Protein AF-X1PPZ8-F1 (afdb_monomer_lite)

Radius of gyration: 18.35 Å; chains: 1; bounding box: 40×26×61 Å

Secondary structure (DSSP, 8-state):
--EEEE-SEEEE-TTT--EEEEEEEEEEETTT--EEEEEEEEEETTTTEEEEEEEEEEEETTEEEEEEEEEEETTSSSEEEEEEEEEEE---HHHHHHHHHHHHTT--

Structure (mmCIF, N/CA/C/O backbone):
data_AF-X1PPZ8-F1
#
_entry.id   AF-X1PPZ8-F1
#
loop_
_atom_site.group_PDB
_atom_site.id
_atom_site.type_symbol
_atom_site.label_atom_id
_atom_site.label_alt_id
_atom_site.label_comp_id
_atom_site.label_asym_id
_atom_site.label_entity_id
_atom_site.label_seq_id
_atom_site.pdbx_PDB_ins_code
_atom_site.Cartn_x
_atom_site.Cartn_y
_atom_site.Cartn_z
_atom_site.occupancy
_atom_site.B_iso_or_equiv
_atom_site.auth_seq_id
_atom_site.auth_comp_id
_atom_site.auth_asym_id
_atom_site.auth_atom_id
_atom_site.pdbx_PDB_model_num
ATOM 1 N N . PRO A 1 1 ? 8.032 -12.121 6.759 1.00 69.38 1 PRO A N 1
ATOM 2 C CA . PRO A 1 1 ? 8.005 -10.874 5.951 1.00 69.38 1 PRO A CA 1
ATOM 3 C C . PRO A 1 1 ? 7.390 -9.754 6.798 1.00 69.38 1 PRO A C 1
ATOM 5 O O . PRO A 1 1 ? 6.551 -10.071 7.634 1.00 69.38 1 PRO A O 1
ATOM 8 N N . ALA A 1 2 ? 7.803 -8.494 6.619 1.00 86.94 2 ALA A N 1
ATOM 9 C CA . ALA A 1 2 ? 7.249 -7.364 7.383 1.00 86.94 2 ALA A CA 1
ATOM 10 C C . ALA A 1 2 ? 5.836 -6.967 6.915 1.00 86.94 2 ALA A C 1
ATOM 12 O O . ALA A 1 2 ? 5.046 -6.437 7.689 1.00 86.94 2 ALA A O 1
ATOM 13 N N . SER A 1 3 ? 5.498 -7.274 5.663 1.00 91.19 3 SER A N 1
ATOM 14 C CA . SER A 1 3 ? 4.221 -6.929 5.047 1.00 91.19 3 SER A CA 1
ATOM 15 C C . SER A 1 3 ? 3.835 -7.904 3.929 1.00 91.19 3 SER A C 1
ATOM 17 O O . SER A 1 3 ? 4.633 -8.761 3.527 1.00 91.19 3 SER A O 1
ATOM 19 N N . LYS A 1 4 ? 2.594 -7.800 3.441 1.00 93.94 4 LYS A N 1
ATOM 20 C CA . LYS A 1 4 ? 2.054 -8.583 2.319 1.00 93.94 4 LYS A CA 1
ATOM 21 C C . LYS A 1 4 ? 1.097 -7.743 1.473 1.00 93.94 4 LYS A C 1
ATOM 23 O O . LYS A 1 4 ? 0.169 -7.149 2.014 1.00 93.94 4 LYS A O 1
ATOM 28 N N . GLY A 1 5 ? 1.270 -7.785 0.152 1.00 93.88 5 GLY A N 1
ATOM 29 C CA . GLY A 1 5 ? 0.311 -7.273 -0.830 1.00 93.88 5 GLY A CA 1
ATOM 30 C C . GLY A 1 5 ? -0.460 -8.402 -1.517 1.00 93.88 5 GLY A C 1
ATOM 31 O O . GLY A 1 5 ? 0.119 -9.437 -1.847 1.00 93.88 5 GLY A O 1
ATOM 32 N N . VAL A 1 6 ? -1.759 -8.211 -1.733 1.00 96.50 6 VAL A N 1
ATOM 33 C CA . VAL A 1 6 ? -2.640 -9.088 -2.519 1.00 96.50 6 VAL A CA 1
ATOM 34 C C . VAL A 1 6 ? -3.389 -8.225 -3.528 1.00 96.50 6 VAL A C 1
ATOM 36 O O . VAL A 1 6 ? -3.822 -7.127 -3.193 1.00 96.50 6 VAL A O 1
ATOM 39 N N . ALA A 1 7 ? -3.522 -8.717 -4.755 1.00 98.12 7 ALA A N 1
ATOM 40 C CA . ALA A 1 7 ? -4.234 -8.061 -5.843 1.00 98.12 7 ALA A CA 1
ATOM 41 C C . ALA A 1 7 ? -4.764 -9.114 -6.822 1.00 98.12 7 ALA A C 1
ATOM 43 O O . ALA A 1 7 ? -4.319 -10.264 -6.795 1.00 98.12 7 ALA A O 1
ATOM 44 N N . GLN A 1 8 ? -5.668 -8.715 -7.713 1.00 98.56 8 GLN A N 1
ATOM 45 C CA . GLN A 1 8 ? -6.164 -9.597 -8.774 1.00 98.56 8 GLN A CA 1
ATOM 46 C C . GLN A 1 8 ? -5.111 -9.851 -9.864 1.00 98.56 8 GLN A C 1
ATOM 48 O O . GLN A 1 8 ? -5.049 -10.940 -10.433 1.00 98.56 8 GLN A O 1
ATOM 53 N N . LYS A 1 9 ? -4.272 -8.851 -10.161 1.00 98.38 9 LYS A N 1
ATOM 54 C CA . LYS A 1 9 ? -3.196 -8.945 -11.153 1.00 98.38 9 LYS A CA 1
ATOM 55 C C . LYS A 1 9 ? -1.929 -8.262 -10.654 1.00 98.38 9 LYS A C 1
ATOM 57 O O . LYS A 1 9 ? -1.990 -7.182 -10.072 1.00 98.38 9 LYS A O 1
ATOM 62 N N . VAL A 1 10 ? -0.782 -8.868 -10.955 1.00 98.12 10 VAL A N 1
ATOM 63 C CA . VAL A 1 10 ? 0.545 -8.290 -10.720 1.00 98.12 10 VAL A CA 1
ATOM 64 C C . VAL A 1 10 ? 1.345 -8.343 -12.018 1.00 98.12 10 VAL A C 1
ATOM 66 O O . VAL A 1 10 ? 1.407 -9.387 -12.665 1.00 98.12 10 VAL A O 1
ATOM 69 N N . THR A 1 11 ? 1.952 -7.221 -12.394 1.00 98.44 11 THR A N 1
ATOM 70 C CA . THR A 1 11 ? 2.928 -7.129 -13.488 1.00 98.44 11 THR A CA 1
ATOM 71 C C . THR A 1 11 ? 4.281 -6.737 -12.902 1.00 98.44 11 THR A C 1
ATOM 73 O O . THR A 1 11 ? 4.331 -5.845 -12.060 1.00 98.44 11 THR A O 1
ATOM 76 N N . MET A 1 12 ? 5.366 -7.369 -13.353 1.00 98.19 12 MET A N 1
ATOM 77 C CA . MET A 1 12 ? 6.738 -7.049 -12.946 1.00 98.19 12 MET A CA 1
ATOM 78 C C . MET A 1 12 ? 7.543 -6.557 -14.151 1.00 98.19 12 MET A C 1
ATOM 80 O O . MET A 1 12 ? 7.590 -7.252 -15.167 1.00 98.19 12 MET A O 1
ATOM 84 N N . ASP A 1 13 ? 8.197 -5.400 -14.038 1.00 98.06 13 ASP A N 1
ATOM 85 C CA . ASP A 1 13 ? 9.275 -5.034 -14.965 1.00 98.06 13 ASP A CA 1
ATOM 86 C C . ASP A 1 13 ? 10.542 -5.775 -14.524 1.00 98.06 13 ASP A C 1
ATOM 88 O O . ASP A 1 13 ? 11.078 -5.538 -13.444 1.00 98.06 13 ASP A O 1
ATOM 92 N N . THR A 1 14 ? 11.025 -6.698 -15.351 1.00 97.38 14 THR A N 1
ATOM 93 C CA . THR A 1 14 ? 12.169 -7.562 -15.021 1.00 97.38 14 THR A CA 1
ATOM 94 C C . THR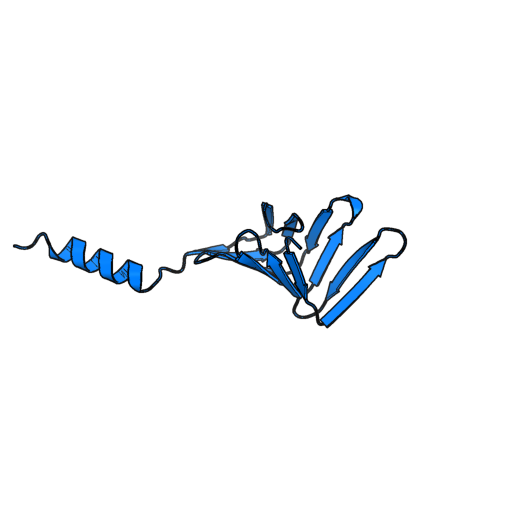 A 1 14 ? 13.513 -6.831 -15.010 1.00 97.38 14 THR A C 1
ATOM 96 O O . THR A 1 14 ? 14.488 -7.380 -14.504 1.00 97.38 14 THR A O 1
ATOM 99 N N . ARG A 1 15 ? 13.591 -5.605 -15.542 1.00 97.75 15 ARG A N 1
ATOM 100 C CA . ARG A 1 15 ? 14.822 -4.797 -15.573 1.00 97.75 15 ARG A CA 1
ATOM 101 C C . ARG A 1 15 ? 14.968 -3.942 -14.323 1.00 97.75 15 ARG A C 1
ATOM 103 O O . ARG A 1 15 ? 16.076 -3.762 -13.834 1.00 97.75 15 ARG A O 1
ATOM 110 N N . THR A 1 16 ? 13.860 -3.403 -13.820 1.00 97.75 16 THR A N 1
ATOM 111 C CA . THR A 1 16 ? 13.847 -2.537 -12.627 1.00 97.75 16 THR A CA 1
ATOM 112 C C . THR A 1 16 ? 13.389 -3.269 -11.374 1.00 97.75 16 THR A C 1
ATOM 114 O O . THR A 1 16 ? 13.569 -2.764 -10.274 1.00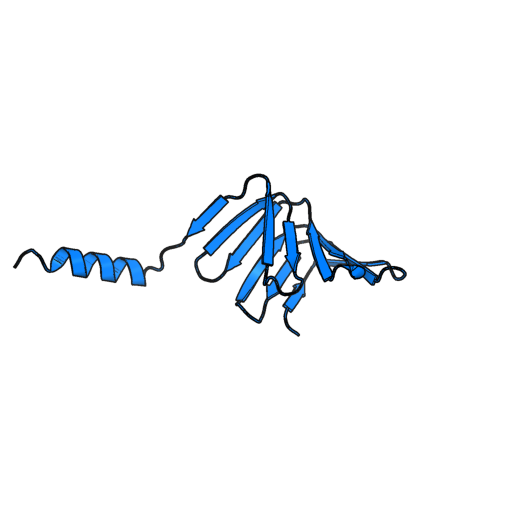 97.75 16 THR A O 1
ATOM 117 N N . SER A 1 17 ? 12.814 -4.463 -11.528 1.00 97.81 17 SER A N 1
ATOM 118 C CA . SER A 1 17 ? 12.060 -5.193 -10.504 1.00 97.81 17 SER A CA 1
ATOM 119 C C . SER A 1 17 ? 10.788 -4.484 -10.030 1.00 97.81 17 SER A C 1
ATOM 121 O O . SER A 1 17 ? 10.118 -5.002 -9.145 1.00 97.81 17 SER A O 1
ATOM 123 N N . ASN A 1 18 ? 10.401 -3.342 -10.608 1.00 98.25 18 ASN A N 1
ATOM 124 C CA . ASN A 1 18 ? 9.189 -2.641 -10.189 1.00 98.25 18 ASN A CA 1
ATOM 125 C C . ASN A 1 18 ? 7.952 -3.525 -10.382 1.00 98.25 18 ASN A C 1
ATOM 127 O O . ASN A 1 18 ? 7.843 -4.260 -11.370 1.00 98.25 18 ASN A O 1
ATOM 131 N N . LEU A 1 19 ? 7.005 -3.417 -9.453 1.00 98.00 19 LEU A N 1
ATOM 132 C CA . LEU A 1 19 ? 5.744 -4.151 -9.509 1.00 98.00 19 LEU A CA 1
ATOM 133 C C . LEU A 1 19 ? 4.585 -3.183 -9.695 1.00 98.00 19 LEU A C 1
ATOM 135 O O . LEU A 1 19 ? 4.550 -2.129 -9.069 1.00 98.00 19 LEU A O 1
ATOM 139 N N . VAL A 1 20 ? 3.600 -3.590 -10.486 1.00 98.38 20 VAL A N 1
ATOM 140 C CA . VAL A 1 20 ? 2.304 -2.918 -10.596 1.00 98.38 20 VAL A CA 1
ATOM 141 C C . VAL A 1 20 ? 1.221 -3.913 -10.200 1.00 98.38 20 VAL A C 1
ATOM 143 O O . VAL A 1 20 ? 1.021 -4.927 -10.872 1.00 98.38 20 VAL A O 1
ATOM 146 N N . LEU A 1 21 ? 0.527 -3.624 -9.104 1.00 98.38 21 LEU A N 1
ATOM 147 C CA . LEU A 1 21 ? -0.577 -4.406 -8.561 1.00 98.38 21 LEU A CA 1
ATOM 148 C C . LEU A 1 21 ? -1.895 -3.737 -8.964 1.00 98.38 21 LEU A C 1
ATOM 150 O O . LEU A 1 21 ? -2.052 -2.533 -8.763 1.00 98.38 21 LEU A O 1
ATOM 154 N N . LYS A 1 22 ? -2.846 -4.498 -9.517 1.00 98.44 22 LYS A N 1
ATOM 155 C CA . LYS A 1 22 ? -4.148 -3.981 -9.977 1.00 98.44 22 LYS A CA 1
ATOM 156 C C . LYS A 1 22 ? -5.313 -4.860 -9.535 1.00 98.44 22 LYS A C 1
ATOM 158 O O . LYS A 1 22 ? -5.205 -6.088 -9.547 1.00 98.44 22 LYS A O 1
ATOM 163 N N . GLY A 1 23 ? -6.438 -4.205 -9.254 1.00 97.62 23 GLY A N 1
ATOM 164 C CA . GLY A 1 23 ? -7.708 -4.828 -8.881 1.00 97.62 23 GLY A CA 1
ATOM 165 C C . GLY A 1 23 ? -7.739 -5.191 -7.400 1.00 97.62 23 GLY A C 1
ATOM 166 O O . GLY A 1 23 ? -6.980 -6.061 -6.974 1.00 97.62 23 GLY A O 1
ATOM 167 N N . ASP A 1 24 ? -8.610 -4.510 -6.650 1.00 96.31 24 ASP A N 1
ATOM 168 C CA . ASP A 1 24 ? -8.859 -4.688 -5.210 1.00 96.31 24 ASP A CA 1
ATOM 169 C C . ASP A 1 24 ? -7.588 -4.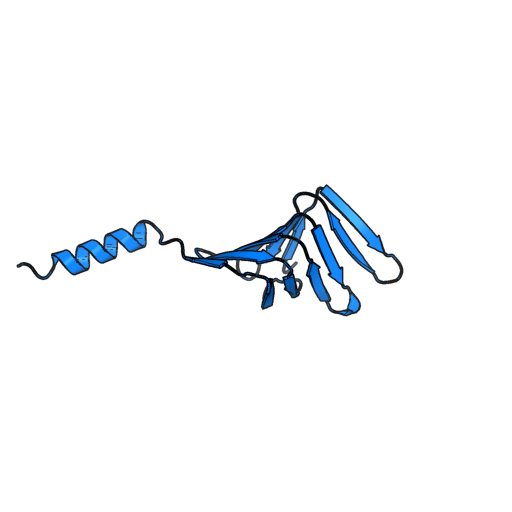956 -4.396 1.00 96.31 24 ASP A C 1
ATOM 171 O O . ASP A 1 24 ? -7.462 -5.958 -3.687 1.00 96.31 24 ASP A O 1
ATOM 175 N N . VAL A 1 25 ? -6.607 -4.063 -4.538 1.00 98.19 25 VAL A N 1
ATOM 176 C CA . VAL A 1 25 ? -5.314 -4.210 -3.881 1.00 98.19 25 VAL A CA 1
ATOM 177 C C . VAL A 1 25 ? -5.501 -4.032 -2.379 1.00 98.19 25 VAL A C 1
ATOM 179 O O . VAL A 1 25 ? -5.953 -2.979 -1.923 1.00 98.19 25 VAL A O 1
ATOM 182 N N . LYS A 1 26 ? -5.094 -5.045 -1.612 1.00 97.44 26 LYS A N 1
ATOM 183 C CA . LYS A 1 26 ? -4.963 -4.993 -0.154 1.00 97.44 26 LYS A CA 1
ATOM 184 C C . LYS A 1 26 ? -3.500 -5.175 0.223 1.00 97.44 26 LYS A C 1
ATOM 186 O O . LYS A 1 26 ? -2.880 -6.171 -0.148 1.00 97.44 26 LYS A O 1
ATOM 191 N N . PHE A 1 27 ? -2.969 -4.250 1.006 1.00 95.44 27 PHE A N 1
ATOM 192 C CA . PHE A 1 27 ? -1.621 -4.315 1.549 1.00 95.44 27 PHE A CA 1
ATOM 193 C C . PHE A 1 27 ? -1.682 -4.290 3.077 1.00 95.44 27 PHE A C 1
ATOM 195 O O . PHE A 1 27 ? -2.392 -3.471 3.650 1.00 95.44 27 PHE A O 1
ATOM 202 N N . VAL A 1 28 ? -0.980 -5.205 3.740 1.00 94.69 28 VAL A N 1
ATOM 203 C CA . VAL A 1 28 ? -1.022 -5.374 5.200 1.00 94.69 28 VAL A CA 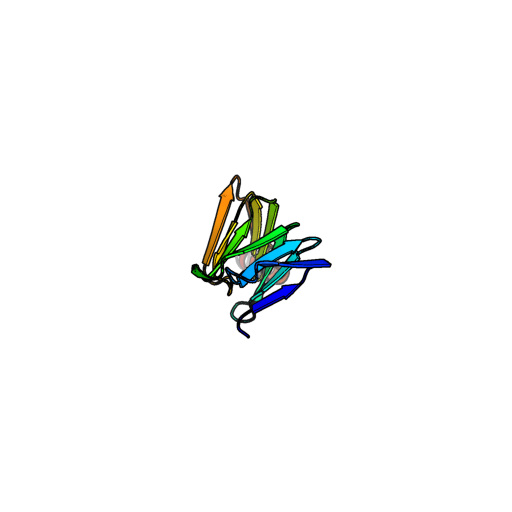1
ATOM 204 C C . VAL A 1 28 ? 0.388 -5.308 5.758 1.00 94.69 28 VAL A C 1
ATOM 206 O O . VAL A 1 28 ? 1.268 -6.016 5.264 1.00 94.69 28 VAL A O 1
ATOM 209 N N . SER A 1 29 ? 0.593 -4.503 6.797 1.00 92.56 29 SER A N 1
ATOM 210 C CA . SER A 1 29 ? 1.790 -4.557 7.634 1.00 92.56 29 SER A CA 1
ATOM 211 C C . SER A 1 29 ? 1.563 -5.477 8.825 1.00 92.56 29 SER A C 1
ATOM 213 O O . SER A 1 29 ? 0.583 -5.348 9.558 1.00 92.56 29 SER A O 1
ATOM 215 N N . TYR A 1 30 ? 2.481 -6.419 9.028 1.00 88.69 30 TYR A N 1
ATOM 216 C CA . TYR A 1 30 ? 2.459 -7.321 10.180 1.00 88.69 30 TYR A CA 1
ATOM 217 C C . TYR A 1 30 ? 3.153 -6.727 11.407 1.00 88.69 30 TYR A C 1
ATOM 219 O O . TYR A 1 30 ? 3.084 -7.320 12.479 1.00 88.69 30 TYR A O 1
ATOM 227 N N . VAL A 1 31 ? 3.827 -5.582 11.253 1.00 84.06 31 VAL A N 1
ATOM 228 C CA . VAL A 1 31 ? 4.533 -4.909 12.350 1.00 84.06 31 VAL A CA 1
ATOM 229 C C . VAL A 1 31 ? 3.550 -4.138 13.225 1.00 84.06 31 VAL A C 1
ATOM 231 O O . VAL A 1 31 ? 3.626 -4.217 14.446 1.00 84.06 31 VAL A O 1
ATOM 234 N N . ASP A 1 32 ? 2.619 -3.412 12.606 1.00 81.81 32 ASP A N 1
ATOM 235 C CA . ASP A 1 32 ? 1.718 -2.488 13.302 1.00 81.81 32 ASP A CA 1
ATOM 236 C C . ASP A 1 32 ? 0.229 -2.704 12.982 1.00 81.81 32 ASP A C 1
ATOM 238 O O . ASP A 1 32 ? -0.619 -1.925 13.417 1.00 81.81 32 ASP A O 1
ATOM 242 N N . GLY A 1 33 ? -0.096 -3.751 12.215 1.00 89.38 33 GLY A N 1
ATOM 243 C CA . GLY A 1 33 ? -1.466 -4.101 11.847 1.00 89.38 33 GLY A CA 1
ATOM 244 C C . GLY A 1 33 ? -2.135 -3.114 10.888 1.00 89.38 33 GLY A C 1
ATOM 245 O O . GLY A 1 33 ? -3.358 -3.165 10.739 1.00 89.38 33 GLY A O 1
ATOM 246 N N . ALA A 1 34 ? -1.380 -2.211 10.250 1.00 94.06 34 ALA A N 1
ATOM 247 C CA . ALA A 1 34 ? -1.930 -1.285 9.270 1.00 94.06 34 ALA A CA 1
ATOM 248 C C . ALA A 1 34 ? -2.395 -2.022 8.003 1.00 94.06 34 ALA A C 1
ATOM 250 O O . ALA A 1 34 ? -1.696 -2.885 7.463 1.00 94.06 34 ALA A O 1
ATOM 251 N N . GLU A 1 35 ? -3.565 -1.643 7.497 1.00 96.19 35 GLU A N 1
ATOM 252 C CA . GLU A 1 35 ? -4.135 -2.139 6.248 1.00 96.19 35 GLU A CA 1
ATOM 253 C C . GLU A 1 35 ? -4.369 -0.983 5.274 1.00 96.19 35 GLU A C 1
ATOM 255 O O . GLU A 1 35 ? -5.057 -0.016 5.597 1.00 96.19 35 GLU A O 1
ATOM 260 N N . LEU A 1 36 ? -3.833 -1.107 4.064 1.00 97.56 36 LEU A N 1
ATOM 261 C CA . LEU A 1 36 ? -4.020 -0.189 2.948 1.00 97.56 36 LEU A CA 1
ATOM 262 C C . LEU A 1 36 ? -4.860 -0.862 1.859 1.00 97.56 36 LEU A C 1
ATOM 264 O O . LEU A 1 36 ? -4.580 -1.991 1.454 1.00 97.56 36 LEU A O 1
ATOM 268 N N . PHE A 1 37 ? -5.843 -0.134 1.342 1.00 98.31 37 PHE A N 1
ATOM 269 C CA . PHE A 1 37 ? -6.703 -0.546 0.241 1.00 98.31 37 PHE A CA 1
ATOM 270 C C . PHE A 1 37 ? -6.657 0.480 -0.890 1.00 98.31 37 PHE A C 1
ATOM 272 O O . PHE A 1 37 ? -6.721 1.685 -0.643 1.00 98.31 37 PHE A O 1
ATOM 279 N N . THR A 1 38 ? -6.569 0.004 -2.130 1.00 98.69 38 THR A N 1
ATOM 280 C CA . THR A 1 38 ? -6.592 0.834 -3.345 1.00 98.69 38 THR A CA 1
ATOM 281 C C . THR A 1 38 ? -6.953 -0.011 -4.568 1.00 98.69 38 THR A C 1
ATOM 283 O O . THR A 1 38 ? -6.907 -1.238 -4.529 1.00 98.69 38 THR A O 1
ATOM 286 N N . SER A 1 39 ? -7.300 0.622 -5.686 1.00 98.56 39 SER A N 1
ATOM 287 C CA . SER A 1 39 ? -7.515 -0.082 -6.957 1.00 98.56 39 SER A CA 1
ATOM 288 C C . SER A 1 39 ? -6.209 -0.450 -7.674 1.00 98.56 39 SER A C 1
ATOM 290 O O . SER A 1 39 ? -6.190 -1.375 -8.486 1.00 98.56 39 SER A O 1
ATOM 292 N N . GLU A 1 40 ? -5.134 0.299 -7.422 1.00 98.56 40 GLU A N 1
ATOM 293 C CA . GLU A 1 40 ? -3.832 0.141 -8.078 1.00 98.56 40 GLU A CA 1
ATOM 294 C C . GLU A 1 40 ? -2.711 0.638 -7.162 1.00 98.56 40 GLU A C 1
ATOM 296 O O . GLU A 1 40 ? -2.865 1.668 -6.497 1.00 98.56 40 GLU A O 1
ATOM 301 N N . LEU A 1 41 ? -1.597 -0.091 -7.135 1.00 98.38 41 LEU A N 1
ATOM 302 C CA . LEU A 1 41 ? -0.426 0.223 -6.324 1.00 98.38 41 LEU A CA 1
ATOM 303 C C . LEU A 1 41 ? 0.844 -0.170 -7.073 1.00 98.38 41 LEU A C 1
ATOM 305 O O . LEU A 1 41 ? 0.948 -1.287 -7.581 1.00 98.38 41 LEU A O 1
ATOM 309 N N . GLU A 1 42 ? 1.818 0.724 -7.099 1.00 98.19 42 GLU A N 1
ATOM 310 C CA . GLU A 1 42 ? 3.147 0.464 -7.634 1.00 98.19 42 GLU A CA 1
ATOM 311 C C . GLU A 1 42 ? 4.137 0.245 -6.494 1.00 98.19 42 GLU A C 1
ATOM 313 O O . GLU A 1 42 ? 4.094 0.933 -5.475 1.00 98.19 42 GLU A O 1
ATOM 318 N N . TRP A 1 43 ? 5.040 -0.715 -6.666 1.00 97.56 43 TRP A N 1
ATOM 319 C CA . TRP A 1 43 ? 6.229 -0.856 -5.838 1.00 97.56 43 TRP A CA 1
ATOM 320 C C . TRP A 1 43 ? 7.448 -0.457 -6.656 1.00 97.56 43 TRP A C 1
ATOM 322 O O . TRP A 1 43 ? 7.766 -1.098 -7.662 1.00 97.56 43 TRP A O 1
ATOM 332 N N . ILE A 1 44 ? 8.130 0.588 -6.199 1.00 97.81 44 ILE A N 1
ATOM 333 C CA . ILE A 1 44 ? 9.355 1.098 -6.803 1.00 97.81 44 ILE A CA 1
ATOM 334 C C . ILE A 1 44 ? 10.536 0.458 -6.078 1.00 97.81 44 ILE A C 1
ATOM 336 O O . ILE A 1 44 ? 10.829 0.786 -4.924 1.00 97.81 44 ILE A O 1
ATOM 340 N N . ALA A 1 45 ? 11.199 -0.486 -6.747 1.00 96.06 45 ALA A N 1
ATOM 341 C CA . ALA A 1 45 ? 12.187 -1.369 -6.134 1.00 96.06 45 ALA A CA 1
ATOM 342 C C . ALA A 1 45 ? 13.412 -0.615 -5.606 1.00 96.06 45 ALA A C 1
ATOM 344 O O . ALA A 1 45 ? 13.859 -0.848 -4.481 1.00 96.06 45 ALA A O 1
ATOM 345 N N . SER A 1 46 ? 13.922 0.318 -6.413 1.00 96.75 46 SER A N 1
ATOM 346 C CA . SER A 1 46 ? 15.086 1.152 -6.098 1.00 96.75 46 SER A CA 1
ATOM 347 C C . SER A 1 46 ? 14.861 2.038 -4.873 1.00 96.75 46 SER A C 1
ATOM 349 O O . SER A 1 46 ? 15.785 2.260 -4.096 1.00 96.75 46 SER A O 1
ATOM 351 N N . GLU A 1 47 ? 13.632 2.512 -4.679 1.00 96.12 47 GLU A N 1
ATOM 352 C CA . GLU A 1 47 ? 13.256 3.393 -3.570 1.00 96.12 47 GLU A CA 1
ATOM 353 C C . GLU A 1 47 ? 12.735 2.623 -2.353 1.00 96.12 47 GLU A C 1
ATOM 355 O O . GLU A 1 47 ? 12.663 3.169 -1.252 1.00 96.12 47 GLU A O 1
ATOM 360 N N . LYS A 1 48 ? 12.355 1.352 -2.539 1.00 94.12 48 LYS A N 1
ATOM 361 C CA . LYS A 1 48 ? 11.621 0.537 -1.557 1.00 94.12 48 LYS A CA 1
ATOM 362 C C . LYS A 1 48 ? 10.310 1.203 -1.112 1.00 94.12 48 LYS A C 1
ATOM 364 O O . LYS A 1 48 ? 9.889 1.065 0.043 1.00 94.12 48 LYS A O 1
ATOM 369 N N . LYS A 1 49 ? 9.660 1.912 -2.040 1.00 97.12 49 LYS A N 1
ATOM 370 C CA . LYS A 1 49 ? 8.434 2.680 -1.802 1.00 97.12 49 LYS A CA 1
ATOM 371 C C . LYS A 1 49 ? 7.237 2.067 -2.511 1.00 97.12 49 LYS A C 1
ATOM 373 O O . LYS A 1 49 ? 7.351 1.530 -3.610 1.00 97.12 49 LYS A O 1
ATOM 378 N N . LEU A 1 50 ? 6.088 2.179 -1.862 1.00 97.75 50 LEU A N 1
ATOM 379 C CA . LEU A 1 50 ? 4.776 1.979 -2.456 1.00 97.75 50 LEU A CA 1
ATOM 380 C C . LEU A 1 50 ? 4.255 3.331 -2.931 1.00 97.75 50 LEU A C 1
ATOM 382 O O . LEU A 1 50 ? 4.363 4.308 -2.189 1.00 97.75 50 LEU A O 1
ATOM 386 N N . GLN A 1 51 ? 3.694 3.386 -4.134 1.00 98.44 51 GLN A N 1
ATOM 387 C CA . GLN A 1 51 ? 3.167 4.612 -4.720 1.00 98.44 51 GLN A CA 1
ATOM 388 C C . GLN A 1 51 ? 1.847 4.362 -5.449 1.00 98.44 51 GLN A C 1
ATOM 390 O O . GLN A 1 51 ? 1.620 3.296 -6.017 1.00 98.44 51 GLN A O 1
ATOM 395 N N . THR A 1 52 ? 0.950 5.339 -5.434 1.00 98.56 52 THR A N 1
ATOM 396 C CA . THR A 1 52 ? -0.245 5.352 -6.285 1.00 98.56 52 THR A CA 1
ATOM 397 C C . THR A 1 52 ? -0.768 6.774 -6.404 1.00 98.56 52 THR A C 1
ATOM 399 O O . THR A 1 52 ? -0.529 7.582 -5.515 1.00 98.56 52 THR A O 1
ATOM 402 N N . GLU A 1 53 ? -1.514 7.068 -7.465 1.00 98.50 53 GLU A N 1
ATOM 403 C CA . GLU A 1 53 ? -2.304 8.302 -7.609 1.00 98.50 53 GLU A CA 1
ATOM 404 C C . GLU A 1 53 ? -3.812 8.040 -7.415 1.00 98.50 53 GLU A C 1
ATOM 406 O O . GLU A 1 53 ? -4.647 8.938 -7.535 1.00 98.50 53 GLU A O 1
ATOM 411 N N . LYS A 1 54 ? -4.196 6.788 -7.130 1.00 98.69 54 LYS A N 1
ATOM 412 C CA . LYS A 1 54 ? -5.597 6.390 -6.945 1.00 98.69 54 LYS A CA 1
ATOM 413 C C . LYS A 1 54 ? -6.113 6.749 -5.554 1.00 98.69 54 LYS A C 1
ATOM 415 O O . LYS A 1 54 ? -5.357 7.141 -4.663 1.00 98.69 54 LYS A O 1
ATOM 420 N N . LYS A 1 55 ? -7.429 6.601 -5.375 1.00 98.56 55 LYS A N 1
ATOM 421 C CA . LYS A 1 55 ? -8.058 6.702 -4.060 1.00 98.56 55 LYS A CA 1
ATOM 422 C C . LYS A 1 55 ? -7.526 5.589 -3.157 1.00 98.56 55 LYS A C 1
ATOM 424 O O . LYS A 1 55 ? -7.493 4.428 -3.563 1.00 98.56 55 LYS A O 1
ATOM 429 N N . VAL A 1 56 ? -7.159 5.954 -1.937 1.00 98.62 56 VAL A N 1
ATOM 430 C CA . VAL A 1 56 ? -6.659 5.037 -0.916 1.00 98.62 56 VAL A CA 1
ATOM 431 C C . VAL A 1 56 ? -7.550 5.060 0.317 1.00 98.62 56 VAL A C 1
ATOM 433 O O . VAL A 1 56 ? -8.129 6.092 0.662 1.00 98.62 56 VAL A O 1
ATOM 436 N N . PHE A 1 57 ? -7.619 3.919 0.994 1.00 98.19 57 PHE A N 1
ATOM 437 C CA . PHE A 1 57 ? -8.189 3.788 2.329 1.00 98.19 57 PHE A CA 1
ATOM 438 C C . PHE A 1 57 ? -7.163 3.109 3.228 1.00 98.19 57 PHE A C 1
ATOM 440 O O . PHE A 1 57 ? -6.685 2.020 2.917 1.00 98.19 57 PHE A O 1
ATOM 447 N N . LEU A 1 58 ? -6.830 3.751 4.337 1.00 97.00 58 LEU A N 1
ATOM 448 C CA . LEU A 1 58 ? -5.935 3.244 5.360 1.00 97.00 58 LEU A CA 1
ATOM 449 C C . LEU A 1 58 ? -6.739 2.954 6.622 1.00 97.00 58 LEU A C 1
ATOM 451 O O . LEU A 1 58 ? -7.539 3.781 7.065 1.00 97.00 58 LEU A O 1
ATOM 455 N N . LYS A 1 59 ? -6.484 1.800 7.225 1.00 95.44 59 LYS A N 1
ATOM 456 C CA . LYS A 1 59 ? -7.003 1.424 8.532 1.00 95.44 59 LYS A CA 1
ATOM 457 C C . LYS A 1 59 ? -5.847 1.020 9.433 1.00 95.44 59 LYS A C 1
ATOM 459 O O . LYS A 1 59 ? -5.052 0.162 9.064 1.00 95.44 59 LYS A O 1
ATOM 464 N N . LYS A 1 60 ? -5.791 1.588 10.632 1.00 93.06 60 LYS A N 1
ATOM 465 C CA . LYS A 1 60 ? -4.887 1.157 11.701 1.00 93.06 60 LYS A CA 1
ATOM 466 C C . LYS A 1 60 ? -5.632 1.251 13.021 1.00 93.06 60 LYS A C 1
ATOM 468 O O . LYS A 1 60 ? -6.051 2.335 13.403 1.00 93.06 60 LYS A O 1
ATOM 473 N N . GLU A 1 61 ? -5.835 0.117 13.684 1.00 91.50 61 GLU A N 1
ATOM 474 C CA . GLU A 1 61 ? -6.644 0.037 14.908 1.00 91.50 61 GLU A CA 1
ATOM 475 C C . GLU A 1 61 ? -8.038 0.676 14.719 1.00 91.50 61 GLU A C 1
ATOM 477 O O . GLU A 1 61 ? -8.863 0.160 13.956 1.00 91.50 61 GLU A O 1
ATOM 482 N N . ASN A 1 62 ? -8.302 1.799 15.391 1.00 91.94 62 ASN A N 1
ATOM 483 C CA . ASN A 1 62 ? -9.537 2.574 15.305 1.00 91.94 62 ASN A CA 1
ATOM 484 C C . ASN A 1 62 ? -9.430 3.828 14.415 1.00 91.94 62 ASN A C 1
ATOM 486 O O . ASN A 1 62 ? -10.392 4.592 14.309 1.00 91.94 62 ASN A O 1
ATOM 490 N N . LEU A 1 63 ? -8.280 4.036 13.780 1.00 93.75 63 LEU A N 1
ATOM 491 C CA . LEU A 1 63 ? -8.014 5.131 12.863 1.00 93.75 63 LEU A CA 1
ATOM 492 C C . LEU A 1 63 ? -8.321 4.705 11.428 1.00 93.75 63 LEU A C 1
ATOM 494 O O . LEU A 1 63 ? -7.804 3.701 10.934 1.00 93.75 63 LEU A O 1
ATOM 498 N N . PHE A 1 64 ? -9.134 5.509 10.751 1.00 96.56 64 PHE A N 1
ATOM 499 C CA . PHE A 1 64 ? -9.426 5.375 9.332 1.00 96.56 64 PHE A CA 1
ATOM 500 C C . PHE A 1 64 ? -9.026 6.657 8.616 1.00 96.56 64 PHE A C 1
ATOM 502 O O . PHE A 1 64 ? -9.429 7.746 9.027 1.00 96.56 64 PHE A O 1
ATOM 509 N N . ILE A 1 65 ? -8.255 6.529 7.543 1.00 97.44 65 ILE A N 1
ATOM 510 C CA . ILE A 1 65 ? -7.848 7.653 6.700 1.00 97.44 65 ILE A CA 1
ATOM 511 C C . ILE A 1 65 ? -8.214 7.328 5.256 1.00 97.44 65 ILE A C 1
ATOM 513 O O . ILE A 1 65 ? -7.963 6.223 4.787 1.00 97.44 65 ILE A O 1
ATOM 517 N N . GLU A 1 66 ? -8.805 8.272 4.537 1.00 98.38 66 GLU A N 1
ATOM 518 C CA . GLU A 1 66 ? -9.038 8.162 3.096 1.00 98.38 66 GLU A CA 1
ATOM 519 C C . GLU A 1 66 ? -8.485 9.386 2.372 1.00 98.38 66 GLU A C 1
ATOM 521 O O . GLU A 1 66 ? -8.403 10.465 2.950 1.00 98.38 66 GLU A O 1
ATOM 526 N N . GLY A 1 67 ? -8.117 9.236 1.105 1.00 98.50 67 GLY A N 1
ATOM 527 C CA . GLY A 1 67 ? -7.671 10.350 0.270 1.00 98.50 67 GLY A CA 1
ATOM 528 C C . GLY A 1 67 ? -7.200 9.875 -1.095 1.00 98.50 67 GLY A C 1
ATOM 529 O O . GLY A 1 67 ? -7.501 8.751 -1.498 1.00 98.50 67 GLY A O 1
ATOM 530 N N . TRP A 1 68 ? -6.480 10.730 -1.813 1.00 98.62 68 TRP A N 1
ATOM 531 C CA . TRP A 1 68 ? -6.007 10.463 -3.169 1.00 98.62 68 TRP A CA 1
ATOM 532 C C . TRP A 1 68 ? -4.500 10.618 -3.272 1.00 98.62 68 TRP A C 1
ATOM 534 O O . TRP A 1 68 ? -3.931 11.623 -2.842 1.00 98.62 68 TRP A O 1
ATOM 544 N N . GLY A 1 69 ? -3.878 9.632 -3.905 1.00 98.56 69 GLY A N 1
ATOM 545 C CA . GLY A 1 69 ? -2.438 9.552 -4.029 1.00 98.56 69 GLY A CA 1
ATOM 546 C C . GLY A 1 69 ? -1.758 9.163 -2.718 1.00 98.56 69 GLY A C 1
ATOM 547 O O . GLY A 1 69 ? -2.144 9.614 -1.640 1.00 98.56 69 GLY A O 1
ATOM 548 N N . LEU A 1 70 ? -0.746 8.307 -2.804 1.00 98.38 70 LEU A N 1
ATOM 549 C CA . LEU A 1 70 ? -0.012 7.814 -1.646 1.00 98.38 70 LEU A CA 1
ATOM 550 C C . LEU A 1 70 ? 1.444 7.535 -1.994 1.00 98.38 70 LEU A C 1
ATOM 552 O O . LEU A 1 70 ? 1.734 7.011 -3.067 1.00 98.38 70 LEU A O 1
ATOM 556 N N . VAL A 1 71 ? 2.337 7.847 -1.055 1.00 98.31 71 VAL A N 1
AT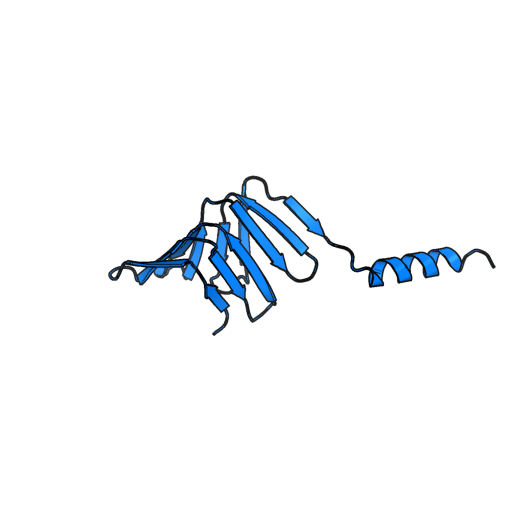OM 557 C CA . VAL A 1 71 ? 3.710 7.334 -1.004 1.00 98.31 71 VAL A CA 1
ATOM 558 C C . VAL A 1 71 ? 3.922 6.720 0.373 1.00 98.31 71 VAL A C 1
ATOM 560 O O . VAL A 1 71 ? 3.638 7.351 1.389 1.00 98.31 71 VAL A O 1
ATOM 563 N N . ALA A 1 72 ? 4.412 5.487 0.430 1.00 96.81 72 ALA A N 1
ATOM 564 C CA . ALA A 1 72 ? 4.643 4.801 1.694 1.00 96.81 72 ALA A CA 1
ATOM 565 C C . ALA A 1 72 ? 5.893 3.926 1.668 1.00 96.81 72 ALA A C 1
ATOM 567 O O . ALA A 1 72 ? 6.339 3.475 0.613 1.00 96.81 72 ALA A O 1
ATOM 568 N N . ASN A 1 73 ? 6.447 3.644 2.845 1.00 95.25 73 ASN A N 1
ATOM 569 C CA . ASN A 1 73 ? 7.396 2.543 2.993 1.00 95.25 73 ASN A CA 1
ATOM 570 C C . ASN A 1 73 ? 6.697 1.205 2.718 1.00 95.25 73 ASN A C 1
ATOM 572 O O . ASN A 1 73 ? 5.508 1.040 2.992 1.00 95.25 73 ASN A O 1
ATOM 576 N N . SER A 1 74 ? 7.448 0.224 2.215 1.00 91.31 74 SER A N 1
ATOM 577 C CA . SER A 1 74 ? 6.915 -1.123 1.948 1.00 91.31 74 SER A CA 1
ATOM 578 C C . SER A 1 74 ? 6.397 -1.874 3.184 1.00 91.31 74 SER A C 1
ATOM 580 O O . SER A 1 74 ? 5.687 -2.861 3.032 1.00 91.31 74 SER A O 1
ATOM 582 N N . ASP A 1 75 ? 6.712 -1.426 4.397 1.00 90.75 75 ASP A N 1
ATOM 583 C CA . ASP A 1 75 ? 6.202 -1.956 5.669 1.00 90.75 75 ASP A CA 1
ATOM 584 C C . ASP A 1 75 ? 5.101 -1.077 6.291 1.00 90.75 75 ASP A C 1
ATOM 586 O O . ASP A 1 75 ? 4.678 -1.332 7.415 1.00 90.75 75 ASP A O 1
ATOM 590 N N . LEU A 1 76 ? 4.644 -0.046 5.571 1.00 93.12 76 LEU A N 1
ATOM 591 C CA . LEU A 1 76 ? 3.659 0.943 6.017 1.00 93.12 76 LEU A CA 1
ATOM 592 C C . LEU A 1 76 ? 4.058 1.750 7.271 1.00 93.12 76 LEU A C 1
ATOM 594 O O . LEU A 1 76 ? 3.224 2.469 7.814 1.00 93.12 76 LEU A O 1
ATOM 598 N N . SER A 1 77 ? 5.329 1.717 7.691 1.00 91.31 77 SER A N 1
ATOM 599 C CA . SER A 1 77 ? 5.832 2.480 8.853 1.00 91.31 77 SER A CA 1
ATOM 600 C C . SER A 1 77 ? 5.720 3.999 8.692 1.00 91.31 77 SER A C 1
ATOM 602 O O . SER A 1 77 ? 5.606 4.730 9.674 1.00 91.31 77 SER A O 1
ATOM 604 N N . GLN A 1 78 ? 5.747 4.475 7.447 1.00 93.12 78 GLN A N 1
ATOM 605 C CA . GLN A 1 78 ? 5.553 5.871 7.087 1.00 93.12 78 GLN A CA 1
ATOM 606 C C . GLN A 1 78 ? 4.682 5.942 5.839 1.00 93.12 78 GLN A C 1
ATOM 608 O O . GLN A 1 78 ? 4.973 5.277 4.841 1.00 93.12 78 GLN A O 1
ATOM 613 N N . ILE A 1 79 ? 3.629 6.754 5.910 1.00 95.44 79 ILE A N 1
ATOM 614 C CA . ILE A 1 79 ? 2.628 6.919 4.859 1.00 95.44 79 ILE A CA 1
ATOM 615 C C . ILE A 1 79 ? 2.345 8.408 4.693 1.00 95.44 79 ILE A C 1
ATOM 617 O O . ILE A 1 79 ? 2.081 9.106 5.671 1.00 95.44 79 ILE A O 1
ATOM 621 N N . GLU A 1 80 ? 2.350 8.866 3.451 1.00 97.88 80 GLU A N 1
ATOM 622 C CA . GLU A 1 80 ? 1.906 10.192 3.045 1.00 97.88 80 GLU A CA 1
ATOM 623 C C . GLU A 1 80 ? 0.739 10.038 2.067 1.00 97.88 80 GLU A C 1
ATOM 625 O O . GLU A 1 80 ? 0.863 9.323 1.072 1.00 97.88 80 GLU A O 1
ATOM 630 N N . ILE A 1 81 ? -0.391 10.692 2.349 1.00 98.25 81 ILE A N 1
ATOM 631 C CA . ILE A 1 81 ? -1.536 10.798 1.434 1.00 98.25 81 ILE A CA 1
ATOM 632 C C . ILE A 1 81 ? -1.542 12.217 0.878 1.00 98.25 81 ILE A C 1
ATOM 634 O O . ILE A 1 81 ? -1.665 13.175 1.640 1.00 98.25 81 ILE A O 1
ATOM 638 N N . LYS A 1 82 ? -1.398 12.347 -0.442 1.00 98.38 82 LYS A N 1
ATOM 639 C CA . LYS A 1 82 ? -1.054 13.626 -1.081 1.00 98.38 82 LYS A CA 1
ATOM 640 C C . LYS A 1 82 ? -2.226 14.603 -1.133 1.00 98.38 82 LYS A C 1
ATOM 642 O O . LYS A 1 82 ? -2.044 15.795 -0.916 1.00 98.38 82 LYS A O 1
ATOM 647 N N . ASN A 1 83 ? -3.426 14.112 -1.446 1.00 98.31 83 ASN A N 1
ATOM 648 C CA . ASN A 1 83 ? -4.552 14.972 -1.802 1.00 98.31 83 ASN A CA 1
ATOM 649 C C . ASN A 1 83 ? -5.820 14.628 -1.016 1.00 98.31 83 ASN A C 1
ATOM 651 O O . ASN A 1 83 ? -6.256 13.475 -0.972 1.00 98.31 83 ASN A O 1
ATOM 655 N N . ASN A 1 84 ? -6.451 15.667 -0.462 1.00 97.94 84 ASN A N 1
ATOM 656 C CA . ASN A 1 84 ? -7.727 15.612 0.258 1.00 97.94 84 ASN A CA 1
ATOM 657 C C . ASN A 1 84 ? -7.810 14.505 1.334 1.00 97.94 84 ASN A C 1
ATOM 659 O O . ASN A 1 84 ? -8.786 13.746 1.338 1.00 97.94 84 ASN A O 1
ATOM 663 N N . PRO A 1 85 ? -6.810 14.372 2.232 1.00 98.12 85 PRO A N 1
ATOM 664 C CA . PRO A 1 85 ? -6.873 13.383 3.295 1.00 98.12 85 PRO A CA 1
ATOM 665 C C . PRO A 1 85 ? -8.019 13.710 4.260 1.00 98.12 85 PRO A C 1
ATOM 667 O O . PRO A 1 85 ? -8.148 14.832 4.747 1.00 98.12 85 PRO A O 1
ATOM 670 N N . THR A 1 86 ? -8.847 12.715 4.555 1.00 98.06 86 THR A N 1
ATOM 671 C CA . THR A 1 86 ? -9.883 12.777 5.588 1.00 98.06 86 THR A CA 1
ATOM 672 C C . THR A 1 86 ? -9.608 11.702 6.623 1.00 98.06 86 THR A C 1
ATOM 674 O O . THR A 1 86 ? -9.465 10.531 6.278 1.00 98.06 86 THR A O 1
ATOM 677 N N . THR A 1 87 ? -9.587 12.093 7.894 1.00 97.31 87 THR A N 1
ATOM 678 C CA . THR A 1 87 ? -9.291 11.203 9.019 1.00 97.31 87 THR A CA 1
ATOM 679 C C . THR A 1 87 ? -10.519 11.044 9.902 1.00 97.31 87 THR A C 1
ATOM 681 O O . THR A 1 87 ? -11.193 12.022 10.226 1.00 97.31 87 THR A O 1
ATOM 684 N N . ARG A 1 88 ? -10.808 9.811 10.320 1.00 96.19 88 ARG A N 1
ATOM 685 C CA . ARG A 1 88 ? -11.881 9.484 11.262 1.00 96.19 88 ARG A CA 1
ATOM 686 C C . ARG A 1 88 ? -11.341 8.564 12.347 1.00 96.19 88 ARG A C 1
ATOM 688 O O . ARG A 1 88 ? -10.748 7.529 12.052 1.00 96.19 88 ARG A O 1
ATOM 695 N N . LEU A 1 89 ? -11.588 8.935 13.597 1.00 94.19 89 LEU A N 1
ATOM 696 C CA . LEU A 1 89 ? -11.366 8.072 14.747 1.00 94.19 89 LEU A CA 1
ATOM 697 C C . LEU A 1 89 ? -12.690 7.382 15.078 1.00 94.19 89 LEU A C 1
ATOM 699 O O . LEU A 1 89 ? -13.689 8.053 15.339 1.00 94.19 89 LEU A O 1
ATOM 703 N N . ILE A 1 90 ? -12.721 6.055 15.048 1.00 85.50 90 ILE A N 1
ATOM 704 C CA . ILE A 1 90 ? -13.908 5.300 15.448 1.00 85.50 90 ILE A CA 1
ATOM 705 C C . ILE A 1 90 ? -13.795 5.011 16.943 1.00 85.50 90 ILE A C 1
ATOM 707 O O . ILE A 1 90 ? -12.972 4.211 17.377 1.00 85.50 90 ILE A O 1
ATOM 711 N N . GLU A 1 91 ? -14.611 5.664 17.766 1.00 79.06 91 GLU A N 1
ATOM 712 C CA . GLU A 1 91 ? -14.673 5.315 19.185 1.00 79.06 91 GLU A CA 1
ATOM 713 C C . GLU A 1 91 ? -15.232 3.890 19.343 1.00 79.06 91 GLU A C 1
ATOM 715 O O . GLU A 1 91 ? -16.306 3.552 18.838 1.00 79.06 91 GLU A O 1
ATOM 720 N N . SER A 1 92 ? -14.499 3.023 20.041 1.00 65.88 92 SER A N 1
ATOM 721 C CA . SER A 1 92 ? -15.004 1.706 20.425 1.00 65.88 92 SER A CA 1
ATOM 722 C C . SER A 1 92 ? -16.130 1.850 21.455 1.00 65.88 92 SER A C 1
ATOM 724 O O . SER A 1 92 ? -16.066 2.691 22.349 1.00 65.88 92 SER A O 1
ATOM 726 N N . LYS A 1 93 ? -17.160 0.992 21.387 1.00 61.00 93 LYS A N 1
ATOM 727 C CA . LYS A 1 93 ? -18.291 1.000 22.344 1.00 61.00 93 LYS A CA 1
ATOM 728 C C . LYS A 1 93 ? -17.861 0.889 23.819 1.00 61.00 93 LYS A C 1
ATOM 730 O O . LYS A 1 93 ? -18.594 1.334 24.695 1.00 61.00 93 LYS A O 1
ATOM 735 N N . SER A 1 94 ? -16.689 0.321 24.097 1.00 59.34 94 SER A N 1
ATOM 736 C CA . SER A 1 94 ? -16.068 0.273 25.428 1.00 59.34 94 SER A CA 1
ATOM 737 C C . SER A 1 94 ? -15.673 1.659 25.957 1.00 59.34 94 SER A C 1
ATOM 739 O O . SER A 1 94 ? -15.849 1.929 27.139 1.00 59.34 94 SER A O 1
ATOM 741 N N . SER A 1 95 ? -15.222 2.567 25.090 1.00 55.47 95 SER A N 1
ATOM 742 C CA . SER A 1 95 ? -14.818 3.937 25.445 1.00 55.47 95 SER A CA 1
ATOM 743 C C . SER A 1 95 ? -16.010 4.819 25.825 1.00 55.47 95 SER A C 1
ATOM 745 O O . SER A 1 95 ? -15.882 5.736 26.634 1.00 55.47 95 SER A O 1
ATOM 747 N N . LEU A 1 96 ? -17.180 4.529 25.247 1.00 57.91 96 LEU A N 1
ATOM 748 C CA . LEU A 1 96 ? -18.428 5.251 25.506 1.00 57.91 96 LEU A CA 1
ATOM 749 C C . LEU A 1 96 ? -19.039 4.898 26.870 1.00 57.91 96 LEU A C 1
ATOM 751 O O . LEU A 1 96 ? -19.637 5.768 27.499 1.00 57.91 96 LEU A O 1
ATOM 755 N N . LYS A 1 97 ? -18.858 3.658 27.353 1.00 54.75 97 LYS A N 1
ATOM 756 C CA . LYS A 1 97 ? -19.329 3.245 28.687 1.00 54.75 97 LYS A CA 1
ATOM 757 C C . LYS A 1 97 ? -18.580 3.971 29.807 1.00 54.75 97 LYS A C 1
ATOM 759 O O . LYS A 1 97 ? -19.219 4.541 30.683 1.00 54.75 97 LYS A O 1
ATOM 764 N N . ASN A 1 98 ? -17.253 4.070 29.711 1.00 56.12 98 ASN A N 1
ATOM 765 C CA . ASN A 1 98 ? -16.445 4.733 30.741 1.00 56.12 98 ASN A CA 1
ATOM 766 C C . ASN A 1 98 ? -16.746 6.241 30.860 1.00 56.12 98 ASN A C 1
ATOM 768 O O . ASN A 1 98 ? -16.705 6.780 31.960 1.00 56.12 98 ASN A O 1
ATOM 772 N N . ARG A 1 99 ? -17.091 6.946 29.767 1.00 56.00 99 ARG A N 1
ATOM 773 C CA . ARG A 1 99 ? -17.476 8.373 29.851 1.00 56.00 99 ARG A CA 1
ATOM 774 C C . ARG A 1 99 ? -18.790 8.599 30.607 1.00 56.00 99 ARG A C 1
ATOM 776 O O . ARG A 1 99 ? -18.920 9.624 31.269 1.00 56.00 99 ARG A O 1
ATOM 783 N N . GLN A 1 100 ? -19.750 7.678 30.511 1.00 57.59 100 GLN A N 1
ATOM 784 C CA . GLN A 1 100 ? -21.042 7.813 31.195 1.00 57.59 100 GLN A CA 1
ATOM 785 C C . GLN A 1 100 ? -20.925 7.567 32.707 1.00 57.59 100 GLN A C 1
ATOM 787 O O . GLN A 1 100 ? -21.614 8.226 33.478 1.00 57.59 100 GLN A O 1
ATOM 792 N N . GLU A 1 101 ? -20.011 6.695 33.141 1.00 56.50 101 GLU A N 1
ATOM 793 C CA . GLU A 1 101 ? -19.760 6.433 34.567 1.00 56.50 101 GLU A CA 1
ATOM 794 C C . GLU A 1 101 ? -19.073 7.617 35.268 1.00 56.50 101 GLU A C 1
ATOM 796 O O . GLU A 1 101 ? -19.465 7.983 36.374 1.00 56.50 101 GLU A O 1
ATOM 801 N N . ILE A 1 102 ? -18.125 8.292 34.604 1.00 57.66 102 ILE A N 1
ATOM 802 C CA . ILE A 1 102 ? -17.434 9.468 35.172 1.00 57.66 102 ILE A CA 1
ATOM 803 C C . ILE A 1 102 ? -18.398 10.661 35.326 1.00 57.66 102 ILE A C 1
ATOM 805 O O . ILE A 1 102 ? -18.296 11.418 36.283 1.00 57.66 102 ILE A O 1
ATOM 809 N N . GLN A 1 103 ? -19.369 10.817 34.419 1.00 56.91 103 GLN A N 1
ATOM 810 C CA . GLN A 1 103 ? -20.378 11.887 34.496 1.00 56.91 103 GLN A CA 1
ATOM 811 C C . GLN A 1 103 ? -21.546 11.568 35.448 1.00 56.91 103 GLN A C 1
ATOM 813 O O . GLN A 1 103 ? -22.312 12.466 35.798 1.00 56.91 103 GLN A O 1
ATOM 818 N N . GLY A 1 104 ? -21.697 10.307 35.867 1.00 55.28 104 GLY A N 1
ATOM 819 C CA . GLY A 1 104 ? -22.707 9.870 36.836 1.00 55.28 104 GLY A CA 1
ATOM 820 C C . GLY A 1 104 ? -22.251 9.926 38.298 1.00 55.28 104 GLY A C 1
ATOM 821 O O . GLY A 1 104 ? -23.095 9.881 39.187 1.00 55.28 104 GLY A O 1
ATOM 822 N N . ALA A 1 105 ? -20.944 10.043 38.554 1.00 56.53 105 ALA A N 1
ATOM 823 C CA . ALA A 1 105 ? -20.367 10.001 39.901 1.00 56.53 105 ALA A CA 1
ATOM 824 C C . ALA A 1 105 ? -20.391 11.347 40.656 1.00 56.53 105 ALA A C 1
ATOM 826 O O . ALA A 1 105 ? -20.074 11.374 41.838 1.00 56.53 105 ALA A O 1
ATOM 827 N N . ASP A 1 106 ? -20.793 12.442 40.002 1.00 55.09 106 ASP A N 1
ATOM 828 C CA . ASP A 1 106 ? -20.782 13.807 40.567 1.00 55.09 106 ASP A CA 1
ATOM 829 C C . ASP A 1 106 ? -22.183 14.288 41.016 1.00 55.09 106 ASP A C 1
ATOM 831 O O . ASP A 1 106 ? -22.451 15.481 41.155 1.00 55.09 106 ASP A O 1
ATOM 835 N N . LYS A 1 107 ? -23.130 13.352 41.193 1.00 56.53 107 LYS A N 1
ATOM 836 C CA . LYS A 1 107 ? -24.506 13.613 41.665 1.00 56.53 107 LYS A CA 1
ATOM 837 C C . LYS A 1 107 ? -24.895 12.729 42.857 1.00 56.53 107 LYS A C 1
ATOM 839 O O . LYS A 1 107 ? -25.960 12.110 42.838 1.00 56.53 107 LYS A O 1
ATOM 844 N N . GLY A 1 108 ? -24.030 12.661 43.868 1.00 45.22 108 GLY A N 1
ATOM 845 C CA . GLY A 1 108 ? -24.279 11.974 45.140 1.00 45.22 108 GLY A CA 1
ATOM 846 C C . GLY A 1 108 ? -23.910 12.845 46.324 1.00 45.22 108 GLY A C 1
ATOM 847 O O . GLY A 1 108 ? -22.782 13.377 46.301 1.00 45.22 108 GLY A O 1
#

InterPro domains:
  IPR010664 Lipopolysaccharide assembly, LptC-related [PF06835] (6-88)

Sequence (108 aa):
PASKGVAQKVTMDTRTSNLVLKGDVKFVSYVDGAELFTSELEWIASEKKLQTEKKVFLKKENLFIEGWGLVANSDLSQIEIKNNPTTRLIESKSSLKNRQEIQGADKG

Fold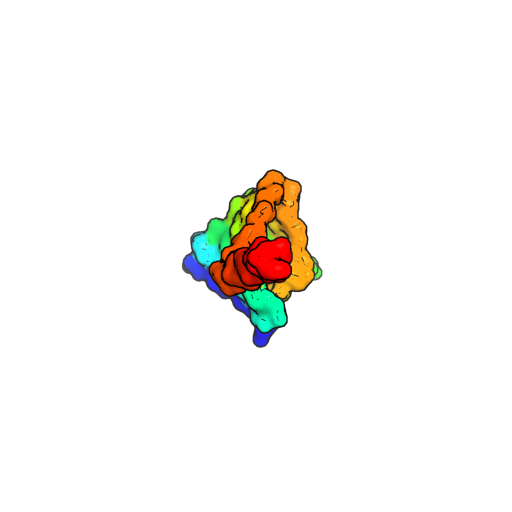seek 3Di:
DQKDKDAPDWDADPVQRKIKGAHFIWIAGPVQGKIKTFRIWIQRPVVQKIWDQTWMWIDGPQKIKIAGIWIAHSNRPDIDHDGDIDIDGHDDPVNVVVVVVVVVPPPD

Organism: NCBI:txid412755

pLDDT: mean 89.42, std 14.88, range [45.22, 98.69]